Protein AF-A0A0K0NJJ4-F1 (afdb_monomer)

Structure (mmCIF, N/CA/C/O backbone):
data_AF-A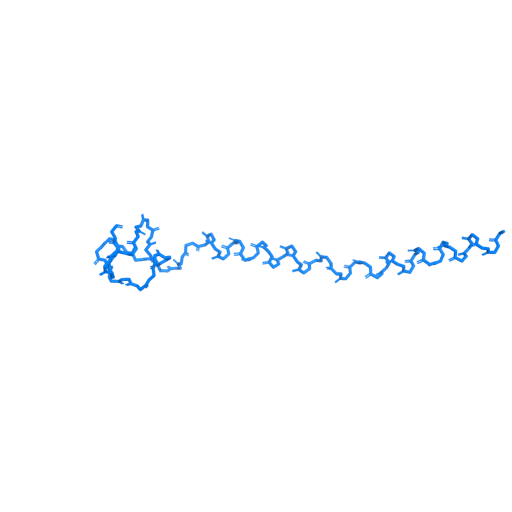0A0K0NJJ4-F1
#
_entry.id   AF-A0A0K0NJJ4-F1
#
loop_
_atom_site.group_PDB
_atom_site.id
_atom_site.type_symbol
_atom_site.label_atom_id
_atom_site.label_alt_id
_atom_site.label_comp_id
_atom_site.label_asym_id
_atom_site.label_entity_id
_atom_site.label_seq_id
_atom_site.pdbx_PDB_ins_code
_atom_site.Cartn_x
_atom_site.Cartn_y
_atom_site.Cartn_z
_atom_site.occupancy
_atom_site.B_iso_or_equiv
_atom_site.auth_seq_id
_atom_site.auth_comp_id
_atom_site.auth_asym_id
_atom_site.auth_atom_id
_atom_site.pdbx_PDB_model_num
ATOM 1 N N . MET A 1 1 ? 13.962 -13.109 -57.192 1.00 59.84 1 MET A N 1
ATOM 2 C CA . MET A 1 1 ? 15.119 -12.689 -56.362 1.00 59.84 1 MET A CA 1
ATOM 3 C C . MET A 1 1 ? 14.977 -11.275 -55.792 1.00 59.84 1 MET A C 1
ATOM 5 O O . MET A 1 1 ? 15.146 -11.128 -54.595 1.00 59.84 1 MET A O 1
ATOM 9 N N . LYS A 1 2 ? 14.589 -10.256 -56.577 1.00 65.50 2 LYS A N 1
ATOM 10 C CA . LYS A 1 2 ? 14.437 -8.859 -56.103 1.00 65.50 2 LYS A CA 1
ATOM 11 C C . LYS A 1 2 ? 13.383 -8.678 -54.992 1.00 65.50 2 LYS A C 1
ATOM 13 O O . LYS A 1 2 ? 13.653 -8.034 -53.991 1.00 65.50 2 LYS A O 1
ATOM 18 N N . ILE A 1 3 ? 12.233 -9.346 -55.123 1.00 73.81 3 ILE A N 1
ATOM 19 C CA . ILE A 1 3 ? 11.117 -9.283 -54.157 1.00 73.81 3 ILE A CA 1
ATOM 20 C C . ILE A 1 3 ? 11.513 -9.861 -52.787 1.00 73.81 3 ILE A C 1
ATOM 22 O O . ILE A 1 3 ? 11.173 -9.298 -51.755 1.00 73.81 3 ILE A O 1
ATOM 26 N N . SER A 1 4 ? 12.302 -10.940 -52.772 1.00 77.62 4 SER A N 1
ATOM 27 C CA . SER A 1 4 ? 12.781 -11.566 -51.532 1.00 77.62 4 SER A CA 1
ATOM 28 C C . SER A 1 4 ? 13.733 -10.657 -50.753 1.00 77.62 4 SER A C 1
ATOM 30 O O . SER A 1 4 ? 13.695 -10.650 -49.529 1.00 77.62 4 SER A O 1
ATOM 32 N N .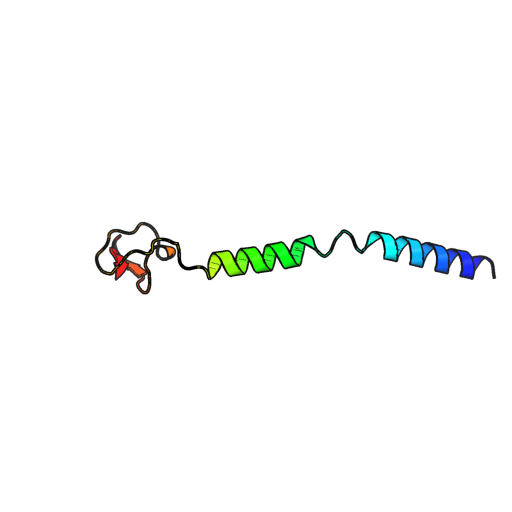 VAL A 1 5 ? 14.566 -9.876 -51.452 1.00 82.12 5 VAL A N 1
ATOM 33 C CA . VAL A 1 5 ? 15.490 -8.918 -50.825 1.00 82.12 5 VAL A CA 1
ATOM 34 C C . VAL A 1 5 ? 14.716 -7.756 -50.204 1.00 82.12 5 VAL A C 1
ATOM 36 O O . VAL A 1 5 ? 15.010 -7.364 -49.079 1.00 82.12 5 VAL A O 1
ATOM 39 N N . CYS A 1 6 ? 13.683 -7.256 -50.887 1.00 80.38 6 CYS A N 1
ATOM 40 C CA . CYS A 1 6 ? 12.816 -6.210 -50.347 1.00 80.38 6 CYS A CA 1
ATOM 41 C C . CYS A 1 6 ? 12.070 -6.677 -49.088 1.00 80.38 6 CYS A C 1
ATOM 43 O O . CYS A 1 6 ? 12.036 -5.949 -48.102 1.00 80.38 6 CYS A O 1
ATOM 45 N N . ILE A 1 7 ? 11.534 -7.905 -49.087 1.00 83.56 7 ILE A N 1
ATOM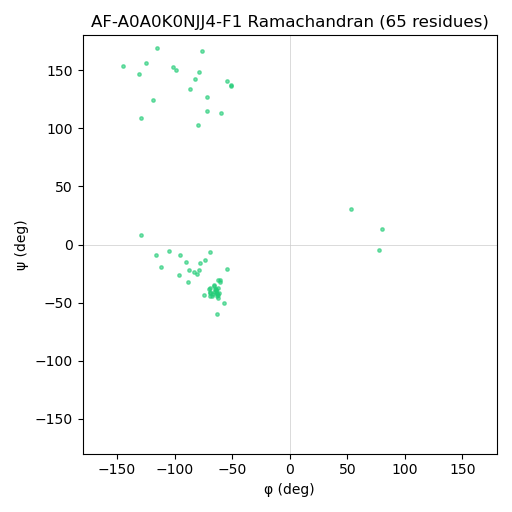 46 C CA . ILE A 1 7 ? 10.827 -8.474 -47.927 1.00 83.56 7 ILE A CA 1
ATOM 47 C C . ILE A 1 7 ? 11.768 -8.601 -46.722 1.00 83.56 7 ILE A C 1
ATOM 49 O O . ILE A 1 7 ? 11.414 -8.182 -45.620 1.00 83.56 7 ILE A O 1
ATOM 53 N N . LEU A 1 8 ? 12.982 -9.119 -46.933 1.00 81.50 8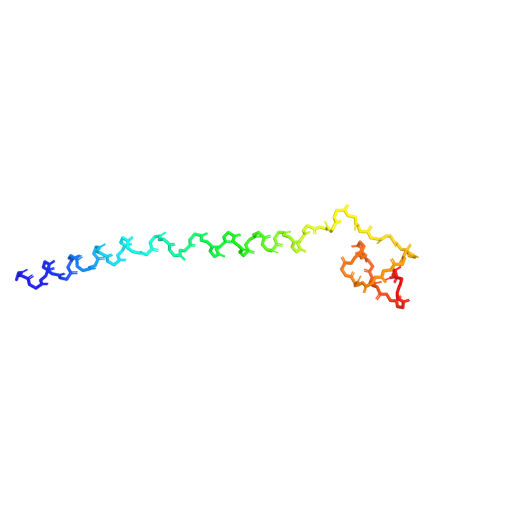 LEU A N 1
ATOM 54 C CA . LEU A 1 8 ? 13.986 -9.248 -45.873 1.00 81.50 8 LEU A CA 1
ATOM 55 C C . LEU A 1 8 ? 14.416 -7.880 -45.323 1.00 81.50 8 LEU A C 1
ATOM 57 O O . LEU A 1 8 ? 14.505 -7.716 -44.110 1.00 81.50 8 LEU A O 1
ATOM 61 N N . LEU A 1 9 ? 14.611 -6.879 -46.186 1.00 80.50 9 LEU A N 1
ATOM 62 C CA . LEU A 1 9 ? 14.969 -5.521 -45.768 1.00 80.50 9 LEU A CA 1
ATOM 63 C C . LEU A 1 9 ? 13.868 -4.870 -44.912 1.00 80.50 9 LEU A C 1
ATOM 65 O O . LEU A 1 9 ? 14.164 -4.267 -43.881 1.00 80.50 9 LEU A O 1
ATOM 69 N N . CYS A 1 10 ? 12.599 -5.034 -45.297 1.00 78.50 10 CYS A N 1
ATOM 70 C CA . CYS A 1 10 ? 11.457 -4.533 -44.529 1.00 78.50 10 CYS A CA 1
ATOM 71 C C . CYS A 1 10 ? 11.332 -5.209 -43.155 1.00 78.50 10 CYS A C 1
ATOM 73 O O . CYS A 1 10 ? 11.046 -4.533 -42.168 1.00 78.50 10 CYS A O 1
ATOM 75 N N . LEU A 1 11 ? 11.582 -6.520 -43.072 1.00 78.12 11 LEU A N 1
ATOM 76 C CA . LEU A 1 11 ? 11.587 -7.267 -41.810 1.00 78.12 11 LEU A CA 1
ATOM 77 C C . LEU A 1 11 ? 12.681 -6.769 -40.858 1.00 78.12 11 LEU A C 1
ATOM 79 O O . LEU A 1 11 ? 12.402 -6.538 -39.685 1.00 78.12 11 LEU A O 1
ATOM 83 N N . MET A 1 12 ? 13.895 -6.528 -41.357 1.00 75.00 12 MET A N 1
ATOM 84 C CA . MET A 1 12 ? 14.989 -6.006 -40.528 1.00 75.00 12 MET A CA 1
ATOM 85 C C . MET A 1 12 ? 14.687 -4.596 -39.999 1.00 75.00 12 MET A C 1
ATOM 87 O O . MET A 1 12 ? 14.934 -4.319 -38.827 1.00 75.00 12 MET A O 1
ATOM 91 N N . LEU A 1 13 ? 14.089 -3.725 -40.821 1.00 71.88 13 LEU A N 1
ATOM 92 C CA . LEU A 1 13 ? 13.663 -2.382 -40.403 1.00 71.88 13 LEU A CA 1
ATOM 93 C C . LEU A 1 13 ? 12.547 -2.421 -39.346 1.00 71.88 13 LEU A C 1
ATOM 95 O O . LEU A 1 13 ? 12.567 -1.629 -38.405 1.00 71.88 13 LEU A O 1
ATOM 99 N N . ALA A 1 14 ? 11.606 -3.362 -39.463 1.00 65.44 14 ALA A N 1
ATOM 100 C CA . ALA A 1 14 ? 10.551 -3.550 -38.471 1.00 65.44 14 ALA A CA 1
ATOM 101 C C . ALA A 1 14 ? 11.114 -4.027 -37.121 1.00 65.44 14 ALA A C 1
ATOM 103 O O . ALA A 1 14 ? 10.706 -3.525 -36.077 1.00 65.44 14 ALA A O 1
ATOM 104 N N . ILE A 1 15 ? 12.086 -4.945 -37.130 1.00 64.81 15 ILE A N 1
ATOM 105 C CA . ILE A 1 15 ? 12.687 -5.488 -35.903 1.00 64.81 15 ILE A CA 1
ATOM 106 C C . ILE A 1 15 ? 13.473 -4.401 -35.151 1.00 64.81 15 ILE A C 1
ATOM 108 O O . ILE A 1 15 ? 13.301 -4.266 -33.939 1.00 64.81 15 ILE A O 1
ATOM 112 N N . VAL A 1 16 ? 14.249 -3.565 -35.855 1.00 62.81 16 VAL A N 1
ATOM 113 C CA . VAL A 1 16 ? 15.008 -2.445 -35.254 1.00 62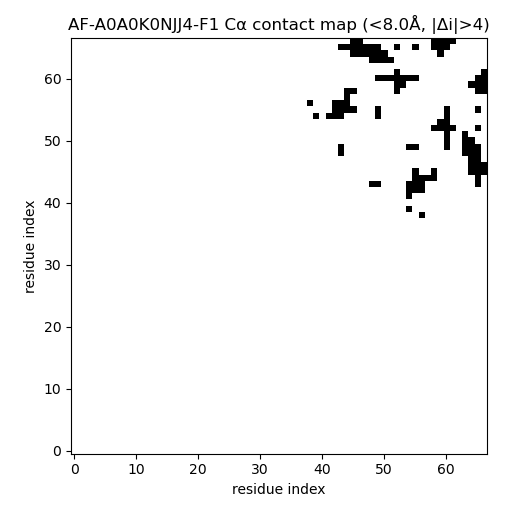.81 16 VAL A CA 1
ATOM 114 C C . VAL A 1 16 ? 14.087 -1.407 -34.591 1.00 62.81 16 VAL A C 1
ATOM 116 O O . VAL A 1 16 ? 14.464 -0.811 -33.588 1.00 62.81 16 VAL A O 1
ATOM 119 N N . GLY A 1 17 ? 12.863 -1.219 -35.099 1.00 56.09 17 GLY A N 1
ATOM 120 C CA . GLY A 1 17 ? 11.882 -0.296 -34.514 1.00 56.09 17 GLY A CA 1
ATOM 121 C C . GLY A 1 17 ? 11.152 -0.816 -33.267 1.00 56.09 17 GLY A C 1
ATOM 122 O O . GLY A 1 17 ? 10.545 -0.028 -32.546 1.00 56.09 17 GLY A O 1
ATOM 123 N N . THR A 1 18 ? 11.193 -2.123 -32.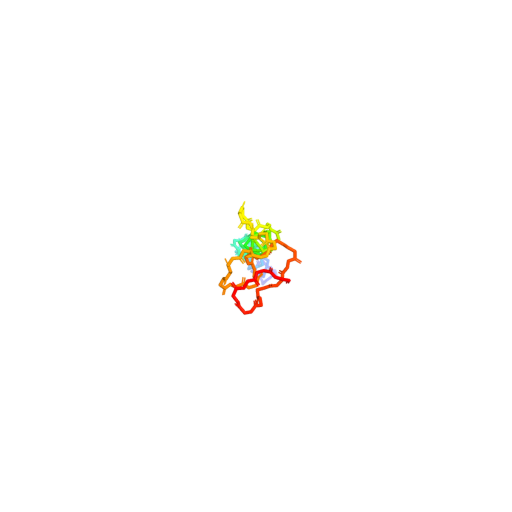985 1.00 55.69 18 THR A N 1
ATOM 124 C CA . THR A 1 18 ? 10.402 -2.734 -31.892 1.00 55.69 18 THR A CA 1
ATOM 125 C C . THR A 1 18 ? 11.109 -2.785 -30.538 1.00 55.69 18 THR A C 1
ATOM 127 O O . THR A 1 18 ? 10.445 -2.966 -29.516 1.00 55.69 18 THR A O 1
ATOM 130 N N . SER A 1 19 ? 12.426 -2.575 -30.485 1.00 57.19 19 SER A N 1
ATOM 131 C CA . SER A 1 19 ? 13.195 -2.600 -29.232 1.00 57.19 19 SER A CA 1
ATOM 132 C C . SER A 1 19 ? 12.982 -1.368 -28.344 1.00 57.19 19 SER A C 1
ATOM 134 O O . SER A 1 19 ? 13.313 -1.416 -27.167 1.00 57.19 19 SER A O 1
ATOM 136 N N . ILE A 1 20 ? 12.369 -0.294 -28.856 1.00 55.97 20 ILE A N 1
ATOM 137 C CA . ILE A 1 20 ? 12.201 0.974 -28.119 1.00 55.97 20 ILE A CA 1
ATOM 138 C C . ILE A 1 20 ? 10.829 1.065 -27.411 1.00 55.97 20 ILE A C 1
ATOM 140 O O . ILE A 1 20 ? 10.607 1.952 -26.598 1.00 55.97 20 ILE A O 1
ATOM 144 N N . ALA A 1 21 ? 9.895 0.137 -27.656 1.00 51.94 21 ALA A N 1
ATOM 145 C CA . ALA A 1 21 ? 8.521 0.249 -27.139 1.00 51.94 21 ALA A CA 1
ATOM 146 C C . ALA A 1 21 ? 8.182 -0.664 -25.943 1.00 51.94 21 ALA A C 1
ATOM 148 O O . ALA A 1 21 ? 7.077 -0.572 -25.406 1.00 51.94 21 ALA A O 1
ATOM 149 N N . ASN A 1 22 ? 9.077 -1.567 -25.519 1.00 58.53 22 ASN A N 1
ATOM 150 C CA . ASN A 1 22 ? 8.708 -2.621 -24.559 1.00 58.53 22 ASN A CA 1
ATOM 151 C C . ASN A 1 22 ? 9.423 -2.568 -23.199 1.00 58.53 22 ASN A C 1
ATOM 153 O O . ASN A 1 22 ? 9.016 -3.265 -22.270 1.00 58.53 22 ASN A O 1
ATOM 157 N N . GLU A 1 23 ? 10.440 -1.728 -23.023 1.00 53.56 23 GLU A N 1
ATOM 158 C CA . GLU A 1 23 ? 11.168 -1.668 -21.744 1.00 53.56 23 GLU A CA 1
ATOM 159 C C . GLU A 1 23 ? 10.456 -0.780 -20.708 1.00 53.56 23 GLU A C 1
ATOM 161 O O . GLU A 1 23 ? 10.549 -0.994 -19.497 1.00 53.56 23 GLU A O 1
ATOM 166 N N . GLU A 1 24 ? 9.636 0.163 -21.171 1.00 53.25 24 GLU A N 1
ATOM 167 C CA . GLU A 1 24 ? 9.000 1.165 -20.311 1.00 53.25 24 GLU A CA 1
ATOM 168 C C . GLU A 1 24 ? 7.753 0.633 -19.588 1.00 53.25 24 GLU A C 1
ATOM 170 O O . GLU A 1 24 ? 7.370 1.123 -18.521 1.00 53.25 24 GLU A O 1
ATOM 175 N N . THR A 1 25 ? 7.090 -0.387 -20.142 1.00 53.72 25 THR A N 1
ATOM 176 C CA . THR A 1 25 ? 5.796 -0.852 -19.6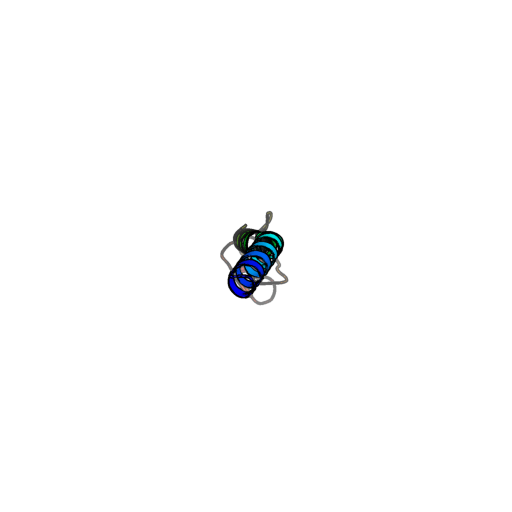18 1.00 53.72 25 THR A CA 1
ATOM 177 C C . THR A 1 25 ? 5.939 -1.907 -18.527 1.00 53.72 25 THR A C 1
ATOM 179 O O . THR A 1 25 ? 5.138 -1.914 -17.587 1.00 53.72 25 THR A O 1
ATOM 182 N N . LEU A 1 26 ? 6.969 -2.759 -18.577 1.00 55.12 26 LEU A N 1
ATOM 183 C CA . LEU A 1 26 ? 7.239 -3.724 -17.509 1.00 55.12 26 LEU A CA 1
ATOM 184 C C . LEU A 1 26 ? 7.842 -3.032 -16.281 1.00 55.12 26 LEU A C 1
ATOM 186 O O . LEU A 1 26 ? 7.371 -3.269 -15.168 1.00 55.12 26 LEU A O 1
ATOM 190 N N . GLY A 1 27 ? 8.794 -2.113 -16.486 1.00 54.91 27 GLY A N 1
ATOM 191 C CA . GLY A 1 27 ? 9.379 -1.301 -15.418 1.00 54.91 27 GLY A CA 1
ATOM 192 C C . GLY A 1 27 ? 8.318 -0.499 -14.665 1.00 54.91 27 GLY A C 1
ATOM 193 O O . GLY A 1 27 ? 8.193 -0.628 -13.449 1.00 54.91 27 GLY A O 1
ATOM 194 N N . ASN A 1 28 ? 7.452 0.232 -15.374 1.00 54.78 28 ASN A N 1
ATOM 195 C CA . ASN A 1 28 ? 6.381 1.009 -14.741 1.00 54.78 28 ASN A CA 1
ATOM 196 C C . ASN A 1 28 ? 5.323 0.141 -14.042 1.00 54.78 28 ASN A C 1
ATOM 198 O O . ASN A 1 28 ? 4.813 0.525 -12.985 1.00 54.78 28 ASN A O 1
ATOM 202 N N . ARG A 1 29 ? 4.993 -1.043 -14.579 1.00 55.12 29 ARG A N 1
ATOM 203 C CA . ARG A 1 29 ? 4.061 -1.980 -13.925 1.00 55.12 29 ARG A CA 1
ATOM 204 C C . ARG A 1 29 ? 4.663 -2.598 -12.666 1.00 55.12 29 ARG A C 1
ATOM 206 O O . ARG A 1 29 ? 3.959 -2.691 -11.659 1.00 55.12 29 ARG A O 1
ATOM 213 N N . LEU A 1 30 ? 5.935 -2.991 -12.696 1.00 57.59 30 LEU A N 1
ATOM 214 C CA . LEU A 1 30 ? 6.628 -3.546 -11.534 1.00 57.59 30 LEU A CA 1
ATOM 215 C C . LEU A 1 30 ? 6.864 -2.476 -10.467 1.00 57.59 30 LEU A C 1
ATOM 217 O O . LEU A 1 30 ? 6.512 -2.714 -9.318 1.00 57.59 30 LEU A O 1
ATOM 221 N N . LEU A 1 31 ? 7.305 -1.270 -10.836 1.00 60.78 31 LEU A N 1
ATOM 222 C CA . LEU A 1 31 ? 7.455 -0.141 -9.909 1.00 60.78 31 LEU A CA 1
ATOM 223 C C . LEU A 1 31 ? 6.119 0.285 -9.290 1.00 60.78 31 LEU A C 1
ATOM 225 O O . LEU A 1 31 ? 6.055 0.597 -8.102 1.00 60.78 31 LEU A O 1
ATOM 229 N N . SER A 1 32 ? 5.026 0.250 -10.056 1.00 54.91 32 SER A N 1
ATOM 230 C CA . SER A 1 32 ? 3.681 0.518 -9.528 1.00 54.91 32 SER A CA 1
ATOM 231 C C . SER A 1 32 ? 3.196 -0.587 -8.589 1.00 54.91 32 SER A C 1
ATOM 233 O O . SER A 1 32 ? 2.530 -0.303 -7.593 1.00 54.91 32 SER A O 1
ATOM 235 N N . ARG A 1 33 ? 3.513 -1.853 -8.885 1.00 56.53 33 ARG A N 1
ATOM 236 C CA . ARG A 1 33 ? 3.169 -2.993 -8.026 1.00 56.53 33 ARG A CA 1
ATOM 237 C C . ARG A 1 33 ? 3.993 -2.989 -6.740 1.00 56.53 33 ARG A C 1
ATOM 239 O O . ARG A 1 33 ? 3.434 -3.265 -5.682 1.00 56.53 33 ARG A O 1
ATOM 246 N N . GLU A 1 34 ? 5.261 -2.612 -6.829 1.00 57.44 34 GLU A N 1
ATOM 247 C CA . GLU A 1 34 ? 6.164 -2.438 -5.694 1.00 57.44 34 GLU A CA 1
ATOM 248 C C . GLU A 1 34 ? 5.721 -1.257 -4.826 1.00 57.44 34 GLU A C 1
ATOM 250 O O . GLU A 1 34 ? 5.560 -1.423 -3.626 1.00 57.44 34 GLU A O 1
ATOM 255 N N . ARG A 1 35 ? 5.348 -0.107 -5.408 1.00 55.75 35 ARG A N 1
ATOM 256 C CA . ARG A 1 35 ? 4.746 1.013 -4.651 1.00 55.75 35 ARG A CA 1
ATOM 257 C C . ARG A 1 35 ? 3.432 0.662 -3.958 1.00 55.75 35 ARG A C 1
ATOM 259 O O . ARG A 1 35 ? 3.115 1.268 -2.943 1.00 55.75 35 ARG A O 1
ATOM 266 N N . ARG A 1 36 ? 2.637 -0.261 -4.512 1.00 55.53 36 ARG A N 1
ATOM 267 C CA . ARG A 1 36 ? 1.412 -0.745 -3.849 1.00 55.53 36 ARG A CA 1
ATOM 268 C C . ARG A 1 36 ? 1.692 -1.773 -2.753 1.00 55.53 36 ARG A C 1
ATOM 270 O O . ARG A 1 36 ? 0.823 -1.977 -1.912 1.00 55.53 36 ARG A O 1
ATOM 277 N N . ARG A 1 37 ? 2.841 -2.451 -2.796 1.00 56.00 37 ARG A N 1
ATOM 278 C CA . ARG A 1 37 ? 3.249 -3.465 -1.811 1.00 56.00 37 ARG A CA 1
ATOM 279 C C . ARG A 1 37 ? 4.145 -2.913 -0.720 1.00 56.00 37 ARG A C 1
ATOM 281 O O . ARG A 1 37 ? 4.134 -3.468 0.370 1.00 56.00 37 ARG A O 1
ATOM 288 N N . ALA A 1 38 ? 4.879 -1.844 -1.002 1.00 56.78 38 ALA A N 1
ATOM 289 C CA . ALA A 1 38 ? 5.590 -1.091 0.002 1.00 56.78 38 ALA A CA 1
ATOM 290 C C . ALA A 1 38 ? 4.538 -0.570 0.991 1.00 56.78 38 ALA A C 1
ATOM 292 O O . ALA A 1 38 ? 3.680 0.229 0.591 1.00 56.78 38 ALA A O 1
ATOM 293 N N . PRO A 1 39 ? 4.539 -1.041 2.252 1.00 55.75 39 PRO A N 1
ATOM 294 C CA . PRO A 1 39 ? 3.711 -0.415 3.263 1.00 55.75 39 PRO A CA 1
ATOM 295 C C . PRO A 1 39 ? 4.065 1.076 3.271 1.00 55.75 39 PRO A C 1
ATOM 297 O O . PRO A 1 39 ? 5.237 1.424 3.069 1.00 55.75 39 PRO A O 1
ATOM 300 N N . PRO A 1 40 ? 3.080 1.979 3.426 1.00 60.91 40 PRO A N 1
ATOM 301 C CA . PRO A 1 40 ? 3.394 3.392 3.534 1.00 60.91 40 PRO A CA 1
ATOM 302 C C . PRO A 1 40 ? 4.474 3.545 4.615 1.00 60.91 40 PRO A C 1
ATOM 304 O O . PRO A 1 40 ? 4.361 2.891 5.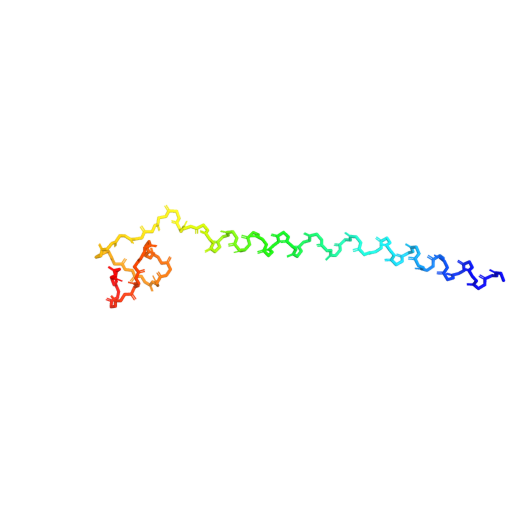655 1.00 60.91 40 PRO A O 1
ATOM 307 N N . PRO A 1 41 ? 5.517 4.370 4.386 1.00 68.56 41 PRO A N 1
ATOM 308 C CA . PRO A 1 41 ? 6.666 4.473 5.294 1.00 68.56 41 PRO A CA 1
ATOM 309 C C . PRO A 1 41 ? 6.239 4.797 6.733 1.00 68.56 41 PRO A C 1
ATOM 311 O O . PRO A 1 41 ? 6.955 4.500 7.680 1.00 68.56 41 PRO A O 1
ATOM 314 N N . PHE A 1 42 ? 5.031 5.348 6.880 1.00 76.12 42 PHE A N 1
ATOM 315 C CA . PHE A 1 42 ? 4.302 5.462 8.127 1.00 76.12 42 PHE A CA 1
ATOM 316 C C . PHE A 1 42 ? 2.886 4.921 7.924 1.00 76.12 42 PHE A C 1
ATOM 318 O O . PHE A 1 42 ? 2.064 5.538 7.239 1.00 76.12 42 PHE A O 1
ATOM 325 N N . CYS A 1 43 ? 2.607 3.761 8.509 1.00 83.62 43 CYS A N 1
ATOM 326 C CA . CYS A 1 43 ? 1.256 3.240 8.644 1.00 83.62 43 CYS A CA 1
ATOM 327 C C . CYS A 1 43 ? 0.727 3.532 10.056 1.00 83.62 43 CYS A C 1
ATOM 329 O O . CYS A 1 43 ? 1.486 3.665 11.014 1.00 83.62 43 CYS A O 1
ATOM 331 N N . LEU A 1 44 ? -0.586 3.695 10.170 1.00 89.06 44 LEU A N 1
ATOM 332 C CA . LEU A 1 44 ? -1.270 4.053 11.401 1.00 89.06 44 LEU A CA 1
ATOM 333 C C . LEU A 1 44 ? -1.596 2.798 12.221 1.00 89.06 44 LEU A C 1
ATOM 335 O O . LEU A 1 44 ? -2.131 1.814 11.692 1.00 89.06 44 LEU A O 1
ATOM 339 N N . SER A 1 45 ? -1.301 2.866 13.515 1.00 88.25 45 SER A N 1
ATOM 340 C CA . SER A 1 45 ? -1.599 1.824 14.502 1.00 88.25 45 SER A CA 1
ATOM 341 C C . SER A 1 45 ? -3.084 1.811 14.884 1.00 88.25 45 SER A C 1
ATOM 343 O O . SER A 1 45 ? -3.822 2.759 14.606 1.00 88.25 45 SER A O 1
ATOM 345 N N . TYR A 1 46 ? -3.531 0.743 15.550 1.00 90.00 46 TYR A N 1
ATOM 346 C CA . TYR A 1 46 ? -4.900 0.633 16.066 1.00 90.00 46 TYR A CA 1
ATOM 347 C C . TYR A 1 46 ? -5.294 1.868 16.893 1.00 90.00 46 TYR A C 1
ATOM 349 O O . TYR A 1 46 ? -4.498 2.382 17.679 1.00 90.00 46 TYR A O 1
ATOM 357 N N . GLY A 1 47 ? -6.516 2.366 16.699 1.00 90.50 47 GLY A N 1
ATOM 358 C CA . GLY A 1 47 ? -7.046 3.533 17.409 1.00 90.50 47 GLY A CA 1
ATOM 359 C C . GLY A 1 47 ? -6.535 4.890 16.910 1.00 90.50 47 GLY A C 1
ATOM 360 O O . GLY A 1 47 ? -7.035 5.922 17.358 1.00 90.50 47 GLY A O 1
ATOM 361 N N . GLN A 1 48 ? -5.598 4.936 15.958 1.00 91.31 48 GLN A N 1
ATOM 362 C CA . GLN A 1 48 ? -5.169 6.198 15.354 1.00 91.31 48 GLN A CA 1
ATOM 363 C C . GLN A 1 48 ? -6.165 6.695 14.303 1.00 91.31 48 GLN A C 1
ATOM 365 O O . GLN A 1 48 ? -6.823 5.913 13.611 1.00 91.31 48 GLN A O 1
ATOM 370 N N . ARG A 1 49 ? -6.264 8.024 14.173 1.00 92.38 49 ARG A N 1
ATOM 371 C CA . ARG A 1 49 ? -7.173 8.676 13.225 1.00 92.38 49 ARG A CA 1
ATOM 372 C C . ARG A 1 49 ? -6.674 8.496 11.792 1.00 92.38 49 ARG A C 1
ATOM 374 O O . ARG A 1 49 ? -5.552 8.875 11.466 1.00 92.38 49 ARG A O 1
ATOM 381 N N . CYS A 1 50 ? -7.537 7.999 10.918 1.00 91.00 50 CYS A N 1
ATOM 382 C CA . CYS A 1 50 ? -7.245 7.712 9.519 1.00 91.00 50 CYS A CA 1
ATOM 383 C C . CYS A 1 50 ? -8.233 8.424 8.582 1.00 91.00 50 CYS A C 1
ATOM 385 O O . CYS A 1 50 ? -9.351 8.767 8.959 1.00 91.00 50 CYS A O 1
ATOM 387 N N . ARG A 1 51 ? -7.802 8.658 7.334 1.00 89.00 51 ARG A N 1
ATOM 388 C CA . ARG A 1 51 ? -8.650 9.200 6.250 1.00 89.00 51 ARG A CA 1
ATOM 389 C C . ARG A 1 51 ? -8.920 8.192 5.129 1.00 89.00 51 ARG A C 1
ATOM 391 O O . ARG A 1 51 ? -9.849 8.383 4.360 1.00 89.00 51 ARG A O 1
ATOM 398 N N . SER A 1 52 ? -8.109 7.140 5.019 1.00 83.62 52 SER A N 1
ATOM 399 C CA . SER A 1 52 ? -8.292 6.057 4.049 1.00 83.62 52 SER A CA 1
ATOM 400 C C . SER A 1 52 ? -7.852 4.726 4.651 1.00 83.62 52 SER A C 1
ATOM 402 O O . SER A 1 52 ? -6.985 4.690 5.527 1.00 83.62 52 SER A O 1
ATOM 404 N N . ALA A 1 53 ? -8.432 3.627 4.159 1.00 77.69 53 ALA A N 1
ATOM 405 C CA . ALA A 1 53 ? -8.1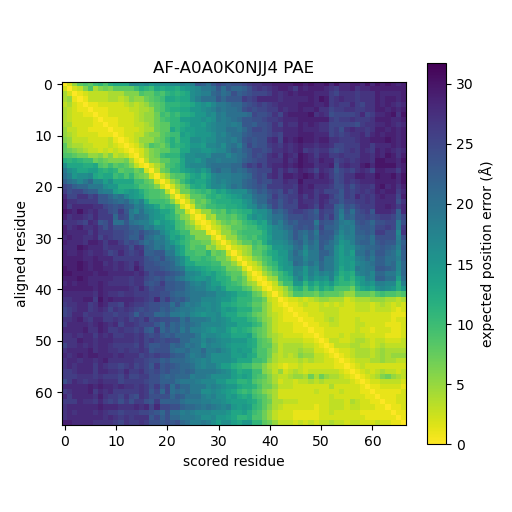05 2.275 4.614 1.00 77.69 53 ALA A CA 1
ATOM 406 C C . ALA A 1 53 ? -6.631 1.907 4.378 1.00 77.69 53 ALA A C 1
ATOM 408 O O . ALA A 1 53 ? -6.034 1.227 5.199 1.00 77.69 53 ALA A O 1
ATOM 409 N N . SER A 1 54 ? -6.023 2.429 3.311 1.00 80.19 54 SER A N 1
ATOM 410 C CA . SER A 1 54 ? -4.618 2.193 2.957 1.00 80.19 54 SER A CA 1
ATOM 411 C C . SER A 1 54 ? -3.597 2.842 3.896 1.00 80.19 54 SER A C 1
ATOM 413 O O . SER A 1 54 ? -2.404 2.614 3.726 1.00 80.19 54 SER A O 1
ATOM 415 N N . LYS A 1 55 ? -4.031 3.670 4.859 1.00 85.62 55 LYS A N 1
ATOM 416 C CA . LYS A 1 55 ? -3.123 4.275 5.844 1.00 85.62 55 LYS A CA 1
ATOM 417 C C . LYS A 1 55 ? -2.895 3.409 7.074 1.00 85.62 55 LYS A C 1
ATOM 419 O O . LYS A 1 55 ? -1.909 3.635 7.758 1.00 85.62 55 LYS A O 1
ATOM 424 N N . CYS A 1 56 ? -3.789 2.482 7.389 1.00 89.31 56 CYS A N 1
ATOM 425 C CA . CYS A 1 56 ? -3.656 1.630 8.566 1.00 89.31 56 CYS A CA 1
ATOM 426 C C . CYS A 1 56 ? -2.721 0.447 8.265 1.00 89.31 56 CYS A C 1
ATOM 428 O O . CYS A 1 56 ? -2.760 -0.075 7.155 1.00 89.31 56 CYS A O 1
ATOM 430 N N . CYS A 1 57 ? -1.891 0.023 9.227 1.00 84.81 57 CYS A N 1
ATOM 431 C CA . CYS A 1 57 ? -0.893 -1.038 8.996 1.00 84.81 57 CYS A CA 1
ATOM 432 C C . CYS A 1 57 ? -1.534 -2.391 8.646 1.00 84.81 57 CYS A C 1
ATOM 434 O O . CYS A 1 57 ? -1.309 -2.933 7.569 1.00 84.81 57 CYS A O 1
ATOM 436 N N . SER A 1 58 ? -2.363 -2.902 9.560 1.00 83.50 58 SER A N 1
ATOM 437 C CA . SER A 1 58 ? -3.049 -4.200 9.442 1.00 83.50 58 SER A CA 1
ATOM 438 C C . SER A 1 58 ? -4.553 -4.088 9.707 1.00 83.50 58 SER A C 1
ATOM 440 O O . SER A 1 58 ? -5.248 -5.092 9.820 1.00 83.50 58 SER A O 1
ATOM 442 N N . TYR A 1 59 ? -5.048 -2.857 9.825 1.00 88.81 59 TYR A N 1
ATOM 443 C CA . TYR A 1 59 ? -6.418 -2.526 10.210 1.00 88.81 59 TYR A CA 1
ATOM 444 C C . TYR A 1 59 ? -7.140 -1.840 9.054 1.00 88.81 59 TYR A C 1
ATOM 446 O O . TYR A 1 59 ? -6.513 -1.422 8.077 1.00 88.81 59 TYR A O 1
ATOM 454 N N . ARG A 1 60 ? -8.457 -1.678 9.152 1.00 89.56 60 ARG A N 1
ATOM 455 C CA . ARG A 1 60 ? -9.217 -0.849 8.210 1.00 89.56 60 ARG A CA 1
ATOM 456 C C . ARG A 1 60 ? -9.526 0.494 8.841 1.00 89.56 60 ARG A C 1
ATOM 458 O O . ARG A 1 60 ? -9.648 0.633 10.051 1.00 89.56 60 ARG A O 1
ATOM 465 N N . CYS A 1 61 ? -9.679 1.502 7.992 1.00 91.38 61 CYS A N 1
ATOM 466 C CA . CYS A 1 61 ? -10.162 2.790 8.451 1.00 91.38 61 CYS A CA 1
ATOM 467 C C . CYS A 1 61 ? -11.683 2.731 8.604 1.00 91.38 61 CYS A C 1
ATOM 469 O O . CYS A 1 61 ? -12.403 2.776 7.606 1.00 91.38 61 CYS A O 1
ATOM 471 N N . VAL A 1 62 ? -12.163 2.607 9.840 1.00 93.69 62 VAL A N 1
ATOM 472 C CA . VAL A 1 62 ? -13.584 2.492 10.185 1.00 93.69 62 VAL A CA 1
ATOM 473 C C . VAL A 1 62 ? -13.969 3.680 11.067 1.00 93.69 62 VAL A C 1
ATOM 475 O O . VAL A 1 62 ? -13.336 3.936 12.089 1.00 93.69 62 VAL A O 1
ATOM 478 N N . TYR A 1 63 ? -14.986 4.446 10.659 1.00 93.94 63 TYR A N 1
ATOM 479 C CA . TYR A 1 63 ? -15.402 5.693 11.329 1.00 93.94 63 TYR A CA 1
ATOM 480 C C . TYR A 1 63 ? -14.260 6.708 11.540 1.00 93.94 63 TYR A C 1
ATOM 482 O O . TYR A 1 63 ? -14.254 7.462 12.508 1.00 93.94 63 TYR A O 1
ATOM 490 N N . GLY A 1 64 ? -13.269 6.715 10.643 1.00 92.94 64 GLY A N 1
ATOM 491 C CA . GLY A 1 64 ? -12.104 7.597 10.744 1.00 92.94 64 GLY A CA 1
ATOM 492 C C . GLY A 1 64 ? -11.025 7.123 11.721 1.00 92.94 64 GLY A C 1
ATOM 493 O O . GLY A 1 64 ? -10.124 7.902 12.026 1.00 92.94 64 GLY A O 1
ATOM 494 N N . TYR A 1 65 ? -11.076 5.871 12.188 1.00 93.44 65 TYR A N 1
ATOM 495 C CA . TYR A 1 65 ? -10.059 5.267 13.055 1.00 93.44 65 TYR A CA 1
ATOM 496 C C . TYR A 1 65 ? -9.612 3.893 12.547 1.00 93.44 65 TYR A C 1
ATOM 498 O O . TYR A 1 65 ? -10.408 3.153 11.972 1.00 93.44 65 TYR A O 1
ATOM 506 N N . CYS A 1 66 ? -8.344 3.544 12.757 1.00 92.75 66 CYS A N 1
ATOM 507 C CA . CYS A 1 66 ? -7.830 2.216 12.424 1.00 92.75 66 CYS A CA 1
ATOM 508 C C . CYS A 1 66 ? -8.380 1.169 13.402 1.00 92.75 66 CYS A C 1
ATOM 510 O O . CYS A 1 66 ? -8.082 1.245 14.597 1.00 92.75 66 CYS A O 1
ATOM 512 N N . LYS A 1 67 ? -9.182 0.228 12.892 1.00 91.19 67 LYS A N 1
ATOM 513 C CA . LYS A 1 67 ? -9.786 -0.890 13.630 1.00 91.19 67 LYS A CA 1
ATOM 514 C C . LYS A 1 67 ? -9.726 -2.196 12.846 1.00 91.19 67 LYS A C 1
ATOM 516 O O . LYS A 1 67 ? -9.783 -2.146 11.594 1.00 91.19 67 LYS A O 1
#

Mean predicted aligned error: 16.55 Å

Sequence (67 aa):
MKISVCILLCLMLAIVGTSIANEETLGNRLLSRERRRAPPPFCLSYGQRCRSASKCCSYRCVYGYCK

Organism: Mytilus galloprovincialis (NCBI:txid29158)

Solvent-accessible surface area (backbone atoms only — not comparable to full-atom values): 3926 Å² total; per-residue (Å²): 113,72,67,60,53,53,53,52,51,52,52,53,55,53,56,69,63,53,72,79,74,60,66,65,59,55,53,52,50,49,54,52,51,47,62,72,65,49,69,57,98,72,50,40,54,79,74,35,81,37,93,44,46,82,41,21,67,91,33,39,43,52,97,44,22,15,84

Secondary structure (DSSP, 8-state):
-HHHHHHHHHHHHHHHHHTTSSHHHHHHHHHHHHHHHS--SSPBPTT-B-SSGGGBSSS-EETTEE-

Foldseek 3Di:
DVVVVVVVVVVVVVVVVPVVPPPVVVVVVVVVVVVLVPQDPAADEFQDFADAQSRHDPAGQDPRTGD

Radius of gyration: 25.12 Å; Cα contacts (8 Å, |Δi|>4): 59; chains: 1; bounding box: 31×22×74 Å

Nearest PDB structures (foldseek):
  5fzv-assembly1_A  TM=9.270E-01  e=8.358E-01  Scytodes thoracica
  1la4-assembly1_A  TM=7.802E-01  e=6.717E-01  unclassified
  4v5a-assembly2_DI  TM=4.509E-01  e=5.976E+00  Thermus thermophilus HB8

pLDDT: mean 72.95, std 14.77, range [51.94, 93.94]